Protein AF-A0A9Q0X811-F1 (afdb_monomer)

Organism: NCBI:txid171643

Secondary structure (DSSP, 8-state):
--------------------EEE-TTT--EEETT-SB-TTT--BSSPP-HHHHHHHHHHHTEEEPTTT--EEETT-SS-TTT-PPPP--TT--PPP-STT-PPPP----

Sequence (109 aa):
MPTIVAQCHTHSSGSMAAVREWSCTRCTFLNPVGQRQCSICEAPRQKPDLNHILRLSVEEQKWACARCTFRNFLGKEACEVCGFTPEPGPGGSPMPIINGVLPKPTTVL

Foldseek 3Di:
DDDDDDDDPDDPPDDDDPQDWDQDPPPRDTHGPVDQADPPPRHGPDDDPPVVVVVVVQQVQWDQDPPPRDTDGNPDQADPPPRDGDDPDPCPPPDPCDPPDDPPPPDDD

pLDDT: mean 75.94, std 21.06, range [39.81, 97.75]

Solvent-accessible surface area (backbone atoms only — not comparable to full-atom values): 7570 Å² total; per-residue (Å²): 137,86,83,85,77,84,78,76,82,74,79,74,90,70,94,60,82,79,73,55,64,45,67,33,92,88,76,58,52,76,34,55,65,89,52,64,44,34,92,86,77,60,48,60,70,64,79,79,62,61,69,60,52,52,55,50,53,60,55,69,43,36,47,64,36,93,86,78,60,53,71,37,53,70,90,59,73,46,35,90,86,78,61,56,55,76,75,94,50,105,72,65,74,77,71,82,73,64,87,82,58,79,80,74,83,79,82,80,131

Radius of gyration: 29.12 Å; Cα contacts (8 Å, |Δi|>4): 84; chains: 1; bounding box: 72×24×88 Å

Mean predicted aligned error: 16.8 Å

InterPro domains:
  IPR001876 Zinc finger, RanBP2-type [PF00641] (20-46)
  IPR001876 Zinc finger, RanBP2-type [PF00641] (62-84)
  IPR001876 Zinc finger, RanBP2-type [PS01358] (22-41)
  IPR001876 Zinc finger, RanBP2-type [PS01358] (63-82)
  IPR001876 Zinc finger, RanBP2-type [PS50199] (12-47)
  IPR001876 Zinc finger, RanBP2-type [SM00547] (20-44)
  IPR001876 Zinc finger, RanBP2-type [SM00547] (61-85)
  IPR036443 Zinc finger, RanBP2-type superfamily [SSF90209] (20-45)
  IPR036443 Zinc finger, RanBP2-type superfamily [SSF90209] (59-84)

Nearest PDB structures (foldseek):
  9dby-assembly1_M  TM=7.934E-01  e=1.685E-01  Homo sapiens
  2ebq-assembly1_A  TM=6.141E-01  e=7.964E-02  Homo sapiens
  7r7j-assembly1_A  TM=6.678E-01  e=1.804E-01  Escherichia coli K-12
  7r7j-assembly2_B  TM=5.862E-01  e=5.368E-01  Escherichia coli K-12

Structure (mmCIF, N/CA/C/O backbone):
data_AF-A0A9Q0X811-F1
#
_entry.id   AF-A0A9Q0X811-F1
#
loop_
_atom_site.group_PDB
_atom_site.id
_atom_site.type_symbol
_atom_site.label_atom_id
_atom_site.label_alt_id
_atom_site.label_comp_id
_atom_site.label_asym_id
_atom_site.label_entity_id
_atom_site.label_seq_id
_atom_site.pdbx_PDB_ins_code
_atom_site.Cartn_x
_atom_site.Cartn_y
_atom_site.Cartn_z
_atom_site.occupancy
_atom_site.B_iso_or_equiv
_atom_site.auth_seq_id
_atom_site.auth_comp_id
_atom_site.auth_asym_id
_atom_site.auth_atom_id
_atom_site.pdbx_PDB_model_num
ATOM 1 N N . MET A 1 1 ? 51.478 11.383 -48.747 1.00 39.81 1 MET A N 1
ATOM 2 C CA . MET A 1 1 ? 50.850 11.415 -47.410 1.00 39.81 1 MET A CA 1
ATOM 3 C C . MET A 1 1 ? 49.340 11.288 -47.592 1.00 39.81 1 MET A C 1
ATOM 5 O O . MET A 1 1 ? 48.730 12.288 -47.945 1.00 39.81 1 MET A O 1
ATOM 9 N N . PRO A 1 2 ? 48.736 10.090 -47.505 1.00 40.62 2 PRO A N 1
ATOM 10 C CA . PRO A 1 2 ? 47.291 9.952 -47.652 1.00 40.62 2 PRO A CA 1
ATOM 11 C C . PRO A 1 2 ? 46.581 10.167 -46.307 1.00 40.62 2 PRO A C 1
ATOM 13 O O . PRO A 1 2 ? 46.946 9.584 -45.288 1.00 40.62 2 PRO A O 1
ATOM 16 N N . THR A 1 3 ? 45.586 11.047 -46.328 1.00 48.88 3 THR A N 1
ATOM 17 C CA . THR A 1 3 ? 44.725 11.440 -45.209 1.00 48.88 3 THR A CA 1
ATOM 18 C C . THR A 1 3 ? 43.808 10.283 -44.804 1.00 48.88 3 THR A C 1
ATOM 20 O O . THR A 1 3 ? 43.086 9.743 -45.640 1.00 48.88 3 THR A O 1
ATOM 23 N N . ILE A 1 4 ? 43.824 9.905 -43.524 1.00 54.72 4 ILE A N 1
ATOM 24 C CA . ILE A 1 4 ? 42.926 8.894 -42.951 1.00 54.72 4 ILE A CA 1
ATOM 25 C C . ILE A 1 4 ? 41.520 9.499 -42.866 1.00 54.72 4 ILE A C 1
ATOM 27 O O . ILE A 1 4 ? 41.292 10.453 -42.124 1.00 54.72 4 ILE A O 1
ATOM 31 N N . VAL A 1 5 ? 40.578 8.948 -43.629 1.00 56.78 5 VAL A N 1
ATOM 32 C CA . VAL A 1 5 ? 39.151 9.259 -43.500 1.00 56.78 5 VAL A CA 1
ATOM 33 C C . VAL A 1 5 ? 38.609 8.408 -42.351 1.00 56.78 5 VAL A C 1
ATOM 35 O O . VAL A 1 5 ? 38.594 7.183 -42.442 1.00 56.78 5 VAL A O 1
ATOM 38 N N . ALA A 1 6 ? 38.205 9.038 -41.247 1.00 54.97 6 ALA A N 1
ATOM 39 C CA . ALA A 1 6 ? 37.526 8.349 -40.155 1.00 54.97 6 ALA A CA 1
ATOM 40 C C . ALA A 1 6 ? 36.118 7.955 -40.623 1.00 54.97 6 ALA A C 1
ATOM 42 O O . ALA A 1 6 ? 35.245 8.803 -40.804 1.00 54.97 6 ALA A O 1
ATOM 43 N N . GLN A 1 7 ? 35.915 6.664 -40.878 1.00 52.88 7 GLN A N 1
ATOM 44 C CA . GLN A 1 7 ? 34.638 6.121 -41.316 1.00 52.88 7 GLN A CA 1
ATOM 45 C C . GLN A 1 7 ? 33.710 5.988 -40.104 1.00 52.88 7 GLN A C 1
ATOM 47 O O . GLN A 1 7 ? 33.838 5.079 -39.287 1.00 52.88 7 GLN A O 1
ATOM 52 N N . CYS A 1 8 ? 32.780 6.931 -39.963 1.00 47.62 8 CYS A N 1
ATOM 53 C CA . CYS A 1 8 ? 31.689 6.848 -39.002 1.00 47.62 8 CYS A CA 1
ATOM 54 C C . CYS A 1 8 ? 30.803 5.664 -39.408 1.00 47.62 8 CYS A C 1
ATOM 56 O O . CYS A 1 8 ? 30.156 5.713 -40.455 1.00 47.62 8 CYS A O 1
ATOM 58 N N . HIS A 1 9 ? 30.776 4.596 -38.612 1.00 50.09 9 HIS A N 1
ATOM 59 C CA . HIS A 1 9 ? 29.840 3.498 -38.826 1.00 50.09 9 HIS A CA 1
ATOM 60 C C . HIS A 1 9 ? 28.413 4.012 -38.610 1.00 50.09 9 HIS A C 1
ATOM 62 O O . HIS A 1 9 ? 27.944 4.167 -37.484 1.00 50.09 9 HIS A O 1
ATOM 68 N N . THR A 1 10 ? 27.722 4.310 -39.708 1.00 48.16 10 THR A N 1
ATOM 69 C CA . THR A 1 10 ? 26.280 4.518 -39.723 1.00 48.16 10 THR A CA 1
ATOM 70 C C . THR A 1 10 ? 25.618 3.189 -39.377 1.00 48.16 10 THR A C 1
ATOM 72 O O . THR A 1 10 ? 25.659 2.231 -40.149 1.00 48.16 10 THR A O 1
ATOM 75 N N . HIS A 1 11 ? 25.032 3.106 -38.181 1.00 54.94 11 HIS A N 1
ATOM 76 C CA . HIS A 1 11 ? 24.183 1.979 -37.818 1.00 54.94 11 HIS A CA 1
ATOM 77 C C . HIS A 1 11 ? 22.999 1.942 -38.787 1.00 54.94 11 HIS A C 1
ATOM 79 O O . HIS A 1 11 ? 22.179 2.857 -38.835 1.00 54.94 11 HIS A O 1
ATOM 85 N N . SER A 1 12 ? 22.978 0.888 -39.600 1.00 50.03 12 SER A N 1
ATOM 86 C CA . SER A 1 12 ? 21.916 0.562 -40.542 1.00 50.03 12 SER A CA 1
ATOM 87 C C . SER A 1 12 ? 20.575 0.537 -39.805 1.00 50.03 12 SER A C 1
ATOM 89 O O . SER A 1 12 ? 20.443 -0.163 -38.799 1.00 50.03 12 SER A O 1
ATOM 91 N N . SER A 1 13 ? 19.593 1.297 -40.296 1.00 59.03 13 SER A N 1
ATOM 92 C CA . SER A 1 13 ? 18.207 1.271 -39.816 1.00 59.03 13 SER A CA 1
ATOM 93 C C . SER A 1 13 ? 17.574 -0.086 -40.127 1.00 59.03 13 SER A C 1
ATOM 95 O O . SER A 1 13 ? 16.863 -0.256 -41.115 1.00 59.03 13 SER A O 1
ATOM 97 N N . GLY A 1 14 ? 17.864 -1.069 -39.278 1.00 43.59 14 GLY A N 1
ATOM 98 C CA . GLY A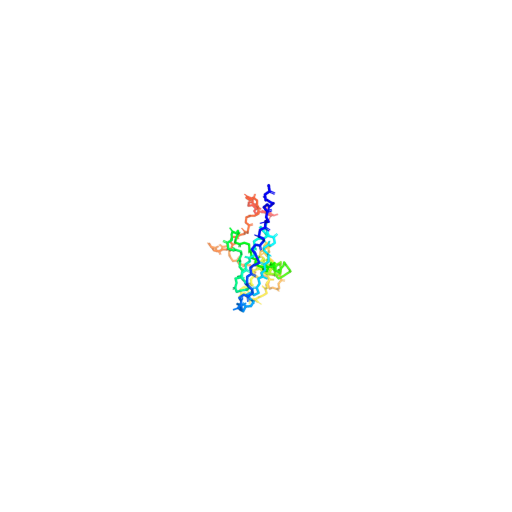 1 14 ? 17.155 -2.334 -39.212 1.00 43.59 14 GLY A CA 1
ATOM 99 C C . GLY A 1 14 ? 15.797 -2.111 -38.558 1.00 43.59 14 GLY A C 1
ATOM 100 O O . GLY A 1 14 ? 15.714 -1.665 -37.416 1.00 43.59 14 GLY A O 1
ATOM 101 N N . SER A 1 15 ? 14.738 -2.413 -39.302 1.00 61.88 15 SER A N 1
ATOM 102 C CA . SER A 1 15 ? 13.358 -2.460 -38.825 1.00 61.88 15 SER A CA 1
ATOM 103 C C . SER A 1 15 ? 13.242 -3.409 -37.626 1.00 61.88 15 SER A C 1
ATOM 105 O O . SER A 1 15 ? 13.142 -4.623 -37.779 1.00 61.88 15 SER A O 1
ATOM 107 N N . MET A 1 16 ? 13.278 -2.857 -36.417 1.00 49.69 16 MET A N 1
ATOM 108 C CA . MET A 1 16 ? 12.883 -3.542 -35.197 1.00 49.69 16 MET A CA 1
ATOM 109 C C . MET A 1 16 ? 11.782 -2.711 -34.573 1.00 49.69 16 MET A C 1
ATOM 111 O O . MET A 1 16 ? 11.989 -1.532 -34.289 1.00 49.69 16 MET A O 1
ATOM 115 N N . ALA A 1 17 ? 10.599 -3.317 -34.434 1.00 52.66 17 ALA A N 1
ATOM 116 C CA . ALA A 1 17 ? 9.454 -2.747 -33.737 1.00 52.66 17 ALA A CA 1
ATOM 117 C C . ALA A 1 17 ? 9.962 -1.942 -32.544 1.00 52.66 17 ALA A C 1
ATOM 119 O O . ALA A 1 17 ? 10.609 -2.526 -31.678 1.00 52.66 17 ALA A O 1
ATOM 120 N N . ALA A 1 18 ? 9.760 -0.619 -32.564 1.00 58.59 18 ALA A N 1
ATOM 121 C CA . ALA A 1 18 ? 10.305 0.279 -31.559 1.00 58.59 18 ALA A CA 1
ATOM 122 C C . ALA A 1 18 ? 9.847 -0.214 -30.187 1.00 58.59 18 ALA A C 1
ATOM 124 O O . ALA A 1 18 ? 8.703 0.018 -29.779 1.00 58.59 18 ALA A O 1
ATOM 125 N N . VAL A 1 19 ? 10.715 -0.965 -29.508 1.00 64.88 19 VAL A N 1
ATOM 126 C CA . VAL A 1 19 ? 10.479 -1.404 -28.146 1.00 64.88 19 VAL A CA 1
ATOM 127 C C . VAL A 1 19 ? 10.456 -0.100 -27.390 1.00 64.88 19 VAL A C 1
ATOM 129 O O . VAL A 1 19 ? 11.471 0.572 -27.265 1.00 64.88 19 VAL A O 1
ATOM 132 N N . ARG A 1 20 ? 9.263 0.350 -27.007 1.00 86.81 20 ARG A N 1
ATOM 133 C CA . ARG A 1 20 ? 9.156 1.572 -26.223 1.00 86.81 20 ARG A CA 1
ATOM 134 C C . ARG A 1 20 ? 9.957 1.322 -24.943 1.00 86.81 20 ARG A C 1
ATOM 136 O O . ARG A 1 20 ? 9.816 0.268 -24.321 1.00 86.81 20 ARG A O 1
ATOM 143 N N . GLU A 1 21 ? 10.799 2.269 -24.564 1.00 94.56 21 GLU A N 1
ATOM 144 C CA . GLU A 1 21 ? 11.659 2.181 -23.382 1.00 94.56 21 GLU A CA 1
ATOM 145 C C . GLU A 1 21 ? 11.299 3.284 -22.383 1.00 94.56 21 GLU A C 1
ATOM 147 O O . GLU A 1 21 ? 10.648 4.275 -22.722 1.00 94.56 21 GLU A O 1
ATOM 152 N N . TRP A 1 22 ? 11.701 3.110 -21.126 1.00 95.25 22 TRP A N 1
ATOM 153 C CA . TRP A 1 22 ? 11.624 4.134 -20.091 1.00 95.25 22 TRP A CA 1
ATOM 154 C C . TRP A 1 22 ? 12.963 4.246 -19.361 1.00 95.25 22 TRP A C 1
ATOM 156 O O . TRP A 1 22 ? 13.592 3.240 -19.036 1.00 95.25 22 TRP A O 1
ATOM 166 N N . SER A 1 23 ? 13.392 5.478 -19.087 1.00 96.19 23 SER A N 1
ATOM 167 C CA . SER A 1 23 ? 14.590 5.731 -18.284 1.00 96.19 23 SER A CA 1
ATOM 168 C C . SER A 1 23 ? 14.267 5.615 -16.798 1.00 96.19 23 SER A C 1
ATOM 170 O O . SER A 1 23 ? 13.299 6.201 -16.303 1.00 96.19 23 SER A O 1
ATOM 172 N N . CYS A 1 24 ? 15.078 4.847 -16.076 1.00 96.38 24 CYS A N 1
ATOM 173 C CA . CYS A 1 24 ? 14.973 4.720 -14.635 1.00 96.38 24 CYS A CA 1
ATOM 174 C C . CYS A 1 24 ? 15.284 6.051 -13.946 1.00 96.38 24 CYS A C 1
ATOM 176 O O . CYS A 1 24 ? 16.378 6.587 -14.068 1.00 96.38 24 CYS A O 1
ATOM 178 N N . THR A 1 25 ? 14.371 6.546 -13.118 1.00 94.69 25 THR A N 1
ATOM 179 C CA . THR A 1 25 ? 14.572 7.810 -12.392 1.00 94.69 25 THR A CA 1
ATOM 180 C C . THR A 1 25 ? 15.670 7.748 -11.326 1.00 94.69 25 THR A C 1
ATOM 182 O O . THR A 1 25 ? 16.156 8.796 -10.914 1.00 94.69 25 THR A O 1
ATOM 185 N N . ARG A 1 26 ? 16.074 6.548 -10.872 1.00 96.06 26 ARG A N 1
ATOM 186 C CA . ARG A 1 26 ? 17.150 6.368 -9.877 1.00 96.06 26 ARG A CA 1
ATOM 187 C C . ARG A 1 26 ? 18.544 6.243 -10.488 1.00 96.06 26 ARG A C 1
ATOM 189 O O . ARG A 1 26 ? 19.486 6.778 -9.923 1.00 96.06 26 ARG A O 1
ATOM 196 N N . CYS A 1 27 ? 18.682 5.506 -11.590 1.00 97.00 27 CYS A N 1
ATOM 197 C CA . CYS A 1 27 ? 19.991 5.149 -12.163 1.00 97.00 27 CYS A CA 1
ATOM 198 C C . CYS A 1 27 ? 20.108 5.398 -13.673 1.00 97.00 27 CYS A C 1
ATOM 200 O O . CYS A 1 27 ? 21.055 4.924 -14.284 1.00 97.00 27 CYS A O 1
ATOM 202 N N . THR A 1 28 ? 19.115 6.064 -14.272 1.00 96.00 28 THR A N 1
ATOM 203 C CA . THR A 1 28 ? 19.003 6.457 -15.692 1.00 96.00 28 THR A CA 1
ATOM 204 C C . THR A 1 28 ? 18.984 5.337 -16.736 1.00 96.00 28 THR A C 1
ATOM 206 O O . THR A 1 28 ? 18.656 5.611 -17.892 1.00 96.00 28 THR A O 1
ATOM 209 N N . PHE A 1 29 ? 19.203 4.078 -16.342 1.00 97.25 29 PHE A N 1
ATOM 210 C CA . PHE A 1 29 ? 19.150 2.912 -17.230 1.00 97.25 29 PHE A CA 1
ATOM 211 C C . PHE A 1 29 ? 17.831 2.820 -18.017 1.00 97.25 29 PHE A C 1
ATOM 213 O O . PHE A 1 29 ? 16.748 2.999 -17.447 1.00 97.25 29 PHE A O 1
ATOM 220 N N . LEU A 1 30 ? 17.925 2.530 -19.317 1.00 96.94 30 LEU A N 1
ATOM 221 C CA . LEU A 1 30 ? 16.779 2.350 -20.208 1.00 96.94 30 LEU A CA 1
ATOM 222 C C . LEU A 1 30 ? 16.231 0.930 -20.074 1.00 96.94 30 LEU A C 1
ATOM 224 O O . LEU A 1 30 ? 16.945 -0.048 -20.267 1.00 96.94 30 LEU A O 1
ATOM 228 N N . ASN A 1 31 ? 14.956 0.820 -19.716 1.00 96.06 31 ASN A N 1
ATOM 229 C CA . ASN A 1 31 ? 14.272 -0.451 -19.522 1.00 96.06 31 ASN A CA 1
ATOM 230 C C . ASN A 1 31 ? 13.126 -0.591 -20.538 1.00 96.06 31 ASN A C 1
ATOM 232 O O . ASN A 1 31 ? 12.427 0.392 -20.803 1.00 96.06 31 ASN A O 1
ATOM 236 N N . PRO A 1 32 ? 12.840 -1.799 -21.050 1.00 95.88 32 PRO A N 1
ATOM 237 C CA . PRO A 1 32 ? 11.666 -2.046 -21.887 1.00 95.88 32 PRO A CA 1
ATOM 238 C C . PRO A 1 32 ? 10.350 -1.686 -21.175 1.00 95.88 32 PRO A C 1
ATOM 240 O O . PRO A 1 32 ? 10.195 -1.933 -19.977 1.00 95.88 32 PRO A O 1
ATOM 243 N N . VAL A 1 33 ? 9.342 -1.179 -21.900 1.00 91.69 33 VAL A N 1
ATOM 244 C CA . VAL A 1 33 ? 8.026 -0.818 -21.317 1.00 91.69 33 VAL A CA 1
ATOM 245 C C . VAL A 1 33 ? 7.280 -1.977 -20.656 1.00 91.69 33 VAL A C 1
ATOM 247 O O . VAL A 1 33 ? 6.420 -1.720 -19.814 1.00 91.69 33 VAL A O 1
ATOM 250 N N . GLY A 1 34 ? 7.589 -3.227 -21.012 1.00 92.38 34 GLY A N 1
ATOM 251 C CA . GLY A 1 34 ? 7.018 -4.412 -20.366 1.00 92.38 34 GLY A CA 1
ATOM 252 C C . GLY A 1 34 ? 7.513 -4.621 -18.931 1.00 92.38 34 GLY A C 1
ATOM 253 O O . GLY A 1 34 ? 6.854 -5.298 -18.145 1.00 92.38 34 GLY A O 1
ATOM 254 N N . GLN A 1 35 ? 8.644 -4.013 -18.561 1.00 94.62 35 GLN A N 1
ATOM 255 C CA . GLN A 1 35 ? 9.198 -4.122 -17.218 1.00 94.62 35 GLN A CA 1
ATOM 256 C C . GLN A 1 35 ? 8.562 -3.099 -16.270 1.00 94.62 35 GLN A C 1
ATOM 258 O O . GLN A 1 35 ? 8.430 -1.912 -16.582 1.00 94.62 35 GLN A O 1
ATOM 263 N N . ARG A 1 36 ? 8.182 -3.574 -15.079 1.00 95.00 36 ARG A N 1
ATOM 264 C CA . ARG A 1 36 ? 7.613 -2.744 -14.001 1.00 95.00 36 ARG A CA 1
ATOM 265 C C . ARG A 1 36 ? 8.669 -2.177 -13.052 1.00 95.00 36 ARG A C 1
ATOM 267 O O . ARG A 1 36 ? 8.356 -1.262 -12.297 1.00 95.00 36 ARG A O 1
ATOM 274 N N . GLN A 1 37 ? 9.892 -2.693 -13.111 1.00 97.25 37 GLN A N 1
ATOM 275 C CA . GLN A 1 37 ? 11.021 -2.282 -12.284 1.00 97.25 37 GLN A CA 1
ATOM 276 C C . GLN A 1 37 ? 12.300 -2.219 -13.116 1.00 97.25 37 GLN A C 1
ATOM 278 O O . GLN A 1 37 ? 12.370 -2.825 -14.184 1.00 97.25 37 GLN A O 1
ATOM 283 N N . CYS A 1 38 ? 13.289 -1.470 -12.640 1.00 97.31 38 CYS A N 1
ATOM 284 C CA . CYS A 1 38 ? 14.579 -1.344 -13.301 1.00 97.31 38 CYS A CA 1
ATOM 285 C C . CYS A 1 38 ? 15.375 -2.652 -13.206 1.00 97.31 38 CYS A C 1
ATOM 287 O O . CYS A 1 38 ? 15.525 -3.191 -12.116 1.00 97.31 38 CYS A O 1
ATOM 289 N N . SER A 1 39 ? 15.957 -3.112 -14.313 1.00 97.50 39 SER A N 1
ATOM 290 C CA . SER A 1 39 ? 16.800 -4.317 -14.343 1.00 97.50 39 SER A CA 1
ATOM 291 C C . SER A 1 39 ? 18.123 -4.172 -13.575 1.00 97.50 39 SER A C 1
ATOM 293 O O . SER A 1 39 ? 18.736 -5.177 -13.242 1.00 97.50 39 SER A O 1
ATOM 295 N N . ILE A 1 40 ? 18.578 -2.940 -13.306 1.00 97.75 40 ILE A N 1
ATOM 296 C CA . ILE A 1 40 ? 19.875 -2.672 -12.655 1.00 97.75 40 ILE A CA 1
ATOM 297 C C . ILE A 1 40 ? 19.741 -2.402 -11.155 1.00 97.75 40 ILE A C 1
ATOM 299 O O . ILE A 1 40 ? 20.530 -2.900 -10.363 1.00 97.75 40 ILE A O 1
ATOM 303 N N . CYS A 1 41 ? 18.775 -1.571 -10.760 1.00 97.50 41 CYS A N 1
ATOM 304 C CA . CYS A 1 41 ? 18.628 -1.125 -9.366 1.00 97.50 41 CYS A CA 1
ATOM 305 C C . CYS A 1 41 ? 17.257 -1.434 -8.761 1.00 97.50 41 CYS A C 1
ATOM 307 O O . CYS A 1 41 ? 16.940 -0.912 -7.692 1.00 97.50 41 CYS A O 1
ATOM 309 N N . GLU A 1 42 ? 16.417 -2.177 -9.490 1.00 97.25 42 GLU A N 1
ATOM 310 C CA . GLU A 1 42 ? 15.106 -2.670 -9.040 1.00 97.25 42 GLU A CA 1
ATOM 311 C C . GLU A 1 42 ? 14.096 -1.571 -8.673 1.00 97.25 42 GLU A C 1
ATOM 313 O O . GLU A 1 42 ? 13.001 -1.838 -8.187 1.00 97.25 42 GLU A O 1
ATOM 318 N N . ALA A 1 43 ? 14.416 -0.308 -8.970 1.00 96.06 43 ALA A N 1
ATOM 319 C CA . ALA A 1 43 ? 13.518 0.813 -8.744 1.00 96.06 43 ALA A CA 1
ATOM 320 C C . ALA A 1 43 ? 12.205 0.618 -9.518 1.00 96.06 43 ALA A C 1
ATOM 322 O O . ALA A 1 43 ? 12.261 0.344 -10.725 1.00 96.06 43 ALA A O 1
ATOM 323 N N . PRO A 1 44 ? 11.034 0.813 -8.889 1.00 95.19 44 PRO A N 1
ATOM 324 C CA . PRO A 1 44 ? 9.766 0.704 -9.586 1.00 95.19 44 PRO A CA 1
ATOM 325 C C . PRO A 1 44 ? 9.658 1.792 -10.654 1.00 95.19 44 PRO A C 1
ATOM 327 O O . PRO A 1 44 ? 10.085 2.934 -10.470 1.00 95.19 44 PRO A O 1
ATOM 330 N N . ARG A 1 45 ? 9.051 1.437 -11.786 1.00 94.56 45 ARG A N 1
ATOM 331 C CA . ARG A 1 45 ? 8.784 2.370 -12.883 1.00 94.56 45 ARG A CA 1
ATOM 332 C C . ARG A 1 45 ? 7.817 3.471 -12.464 1.00 94.56 45 ARG A C 1
ATOM 334 O O . ARG A 1 45 ? 7.968 4.624 -12.861 1.00 94.56 45 ARG A O 1
ATOM 341 N N . GLN A 1 46 ? 6.785 3.090 -11.719 1.00 90.12 46 GLN A N 1
ATOM 342 C CA . GLN A 1 46 ? 5.736 3.991 -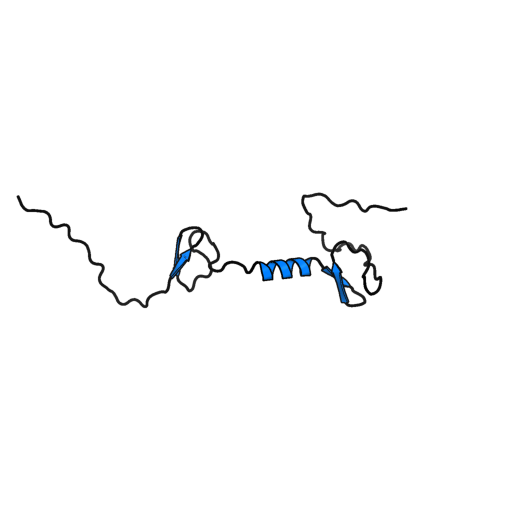11.265 1.00 90.12 46 GLN A CA 1
ATOM 343 C C . GLN A 1 46 ? 6.042 4.434 -9.842 1.00 90.12 46 GLN A C 1
ATOM 345 O O . GLN A 1 46 ? 6.424 3.623 -8.998 1.00 90.12 46 GLN A O 1
ATOM 350 N N . LYS A 1 47 ? 5.866 5.730 -9.579 1.00 84.25 47 LYS A N 1
ATOM 351 C CA . LYS A 1 47 ? 5.919 6.236 -8.211 1.00 84.25 47 LYS A CA 1
ATOM 352 C C . LYS A 1 47 ? 4.711 5.682 -7.449 1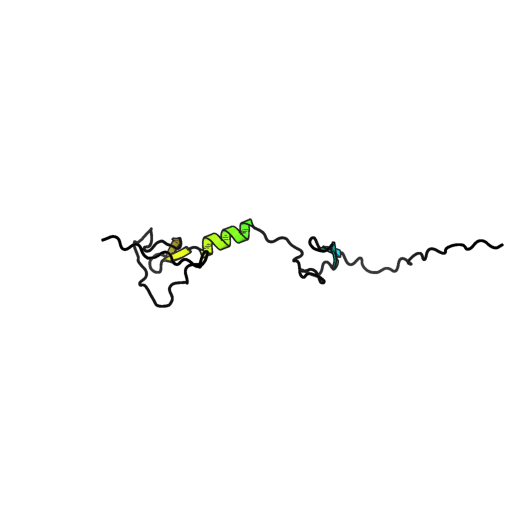.00 84.25 47 LYS A C 1
ATOM 354 O O . LYS A 1 47 ? 3.615 5.689 -8.011 1.00 84.25 47 LYS A O 1
ATOM 359 N N . PRO A 1 48 ? 4.891 5.221 -6.205 1.00 84.38 48 PRO A N 1
ATOM 360 C CA . PRO A 1 48 ? 3.760 4.853 -5.371 1.00 84.38 48 PRO A CA 1
ATOM 361 C C . PRO A 1 48 ? 2.830 6.058 -5.179 1.00 84.38 48 PRO A C 1
ATOM 363 O O . PRO A 1 48 ? 3.299 7.183 -4.989 1.00 84.38 48 PRO A O 1
ATOM 366 N N . ASP A 1 49 ? 1.517 5.825 -5.220 1.00 88.62 49 ASP A N 1
ATOM 367 C CA . ASP A 1 49 ? 0.535 6.849 -4.866 1.00 88.62 49 ASP A CA 1
ATOM 368 C C . ASP A 1 49 ? 0.553 7.054 -3.347 1.00 88.62 49 ASP A C 1
ATOM 370 O O . ASP A 1 49 ? -0.010 6.271 -2.577 1.00 88.62 49 ASP A O 1
ATOM 374 N N . LEU A 1 50 ? 1.229 8.120 -2.917 1.00 90.00 50 LEU A N 1
ATOM 375 C CA . LEU A 1 50 ? 1.380 8.445 -1.503 1.00 90.00 50 LEU A CA 1
ATOM 376 C C . LEU A 1 50 ? 0.035 8.726 -0.827 1.00 90.00 50 LEU A C 1
ATOM 378 O O . LEU A 1 50 ? -0.131 8.367 0.333 1.00 90.00 50 LEU A O 1
ATOM 382 N N . ASN A 1 51 ? -0.942 9.309 -1.531 1.00 88.44 51 ASN A N 1
ATOM 383 C CA . ASN A 1 51 ? -2.261 9.552 -0.945 1.00 88.44 51 ASN A CA 1
ATOM 384 C C . ASN A 1 51 ? -2.984 8.237 -0.675 1.00 88.44 51 ASN A C 1
ATOM 3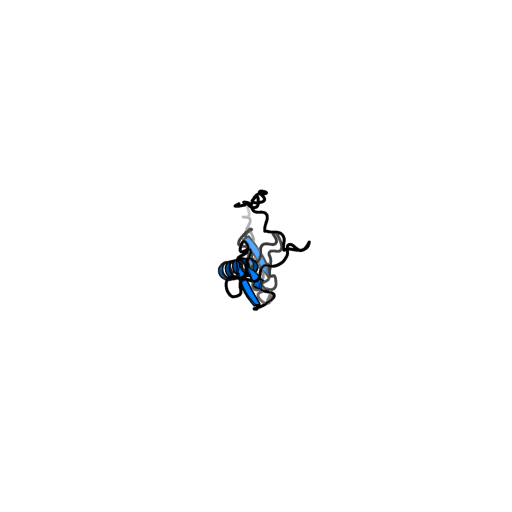86 O O . ASN A 1 51 ? -3.594 8.071 0.380 1.00 88.44 51 ASN A O 1
ATOM 390 N N . HIS A 1 52 ? -2.900 7.291 -1.610 1.00 87.12 52 HIS A N 1
ATOM 391 C CA . HIS A 1 52 ? -3.470 5.967 -1.410 1.00 87.12 52 HIS A CA 1
ATOM 392 C C . HIS A 1 52 ? -2.820 5.249 -0.221 1.00 87.12 52 HIS A C 1
ATOM 394 O O . HIS A 1 52 ? -3.531 4.760 0.655 1.00 87.12 52 HIS A O 1
ATOM 400 N N . ILE A 1 53 ? -1.486 5.258 -0.141 1.00 88.50 53 ILE A N 1
ATOM 401 C CA . ILE A 1 53 ? -0.742 4.636 0.963 1.00 88.50 53 ILE A CA 1
ATOM 402 C C . ILE A 1 53 ? -1.126 5.259 2.303 1.00 88.50 53 ILE A C 1
ATOM 404 O O . ILE A 1 53 ? -1.459 4.530 3.229 1.00 88.50 53 ILE A O 1
ATOM 408 N N . LEU A 1 54 ? -1.151 6.589 2.404 1.00 87.38 54 LEU A N 1
ATOM 409 C CA . LEU A 1 54 ? -1.525 7.276 3.641 1.00 87.38 54 LEU A CA 1
ATOM 410 C C . LEU A 1 54 ? -2.942 6.908 4.092 1.00 87.38 54 LEU A C 1
ATOM 412 O O . LEU A 1 54 ? -3.170 6.675 5.277 1.00 87.38 54 LEU A O 1
ATOM 416 N N . ARG A 1 55 ? -3.894 6.807 3.155 1.00 86.75 55 ARG A N 1
ATOM 417 C CA . ARG A 1 55 ? -5.261 6.371 3.471 1.00 86.75 55 ARG A CA 1
ATOM 418 C C . ARG A 1 55 ? -5.295 4.941 4.003 1.00 86.75 55 ARG A C 1
ATOM 420 O O . ARG A 1 55 ? -6.006 4.695 4.972 1.00 86.75 55 ARG A O 1
ATOM 427 N N . LEU A 1 56 ? -4.533 4.026 3.400 1.00 84.44 56 LEU A N 1
ATOM 428 C CA . LEU A 1 56 ? -4.411 2.651 3.890 1.00 84.44 56 LEU A CA 1
ATOM 429 C C . LEU A 1 56 ? -3.777 2.609 5.284 1.00 84.44 56 LEU A C 1
ATOM 431 O O . LEU A 1 56 ? -4.317 1.947 6.162 1.00 84.44 56 LEU A O 1
ATOM 435 N N . SER A 1 57 ? -2.707 3.373 5.522 1.00 85.81 57 SER A N 1
ATOM 436 C CA . SER A 1 57 ? -2.051 3.452 6.832 1.00 85.81 57 SER A CA 1
ATOM 437 C C . SER A 1 57 ? -3.001 3.925 7.934 1.00 85.81 57 SER A C 1
ATOM 439 O O . SER A 1 57 ? -3.020 3.345 9.014 1.00 85.81 57 SER A O 1
ATOM 441 N N . VAL A 1 58 ? -3.827 4.941 7.668 1.00 85.06 58 VAL A N 1
ATOM 442 C CA . VAL A 1 58 ? -4.823 5.433 8.638 1.00 85.06 58 VAL A CA 1
ATOM 443 C C . VAL A 1 58 ? -5.920 4.399 8.904 1.00 85.06 58 VAL A C 1
ATOM 445 O O . VAL A 1 58 ? -6.436 4.317 10.017 1.00 85.06 58 VAL A O 1
ATOM 448 N N . GLU A 1 59 ? -6.310 3.618 7.900 1.00 81.69 59 GLU A N 1
ATOM 449 C CA . GLU A 1 59 ? -7.323 2.575 8.070 1.00 81.69 59 GLU A CA 1
ATOM 450 C C . GLU A 1 59 ? -6.777 1.352 8.824 1.00 81.69 59 GLU A C 1
ATOM 452 O O . GLU A 1 59 ? -7.496 0.766 9.631 1.00 81.69 59 GLU A O 1
ATOM 457 N N . GLU A 1 60 ? -5.499 1.013 8.627 1.00 83.44 60 GLU A N 1
ATOM 458 C CA . GLU A 1 60 ? -4.779 -0.024 9.382 1.00 83.44 60 GLU A CA 1
ATOM 459 C C . GLU A 1 60 ? -4.584 0.366 10.857 1.00 83.44 60 GLU A C 1
ATOM 461 O O . GLU A 1 60 ? -4.557 -0.485 11.743 1.00 83.44 60 GLU A O 1
ATOM 466 N N . GLN A 1 61 ? -4.566 1.669 11.150 1.00 87.19 61 GLN A N 1
ATOM 467 C CA . GLN A 1 61 ? -4.563 2.220 12.506 1.00 87.19 61 GLN A CA 1
ATOM 468 C C . GLN A 1 61 ? -5.933 2.172 13.200 1.00 87.19 61 GLN A C 1
ATOM 470 O O . GLN A 1 61 ? -6.159 2.914 14.160 1.00 87.19 61 GLN A O 1
ATOM 475 N N . LYS A 1 62 ? -6.861 1.318 12.754 1.00 90.44 62 LYS A N 1
ATOM 476 C CA . LYS A 1 62 ? -8.172 1.156 13.386 1.00 90.44 62 LYS A CA 1
ATOM 477 C C . LYS A 1 62 ? -8.514 -0.304 13.644 1.00 90.44 62 LYS A C 1
ATOM 479 O O . LYS A 1 62 ? -8.321 -1.165 12.790 1.00 90.44 62 LYS A O 1
ATOM 484 N N . TRP A 1 63 ? -9.136 -0.570 14.787 1.00 91.50 63 TRP A N 1
ATOM 485 C CA . TRP A 1 63 ? -9.733 -1.866 15.097 1.00 91.50 63 TRP A CA 1
ATOM 486 C C . TRP A 1 63 ? -11.249 -1.813 14.901 1.00 91.50 63 TRP A C 1
ATOM 488 O O . TRP A 1 63 ? -11.911 -0.841 15.272 1.00 91.50 63 TRP A O 1
ATOM 498 N N . ALA A 1 64 ? -11.810 -2.860 14.297 1.00 93.31 64 ALA A N 1
ATOM 499 C CA . ALA A 1 64 ? -13.252 -2.996 14.143 1.00 93.31 64 ALA A CA 1
ATOM 500 C C . ALA A 1 64 ? -13.868 -3.512 15.448 1.00 93.31 64 ALA A C 1
ATOM 502 O O . ALA A 1 64 ? -13.444 -4.532 15.989 1.00 93.31 64 ALA A O 1
ATOM 503 N N . CYS A 1 65 ? -14.883 -2.818 15.953 1.00 93.56 65 CYS A N 1
ATOM 504 C CA . CYS A 1 65 ? -15.590 -3.238 17.149 1.00 93.56 65 CYS A CA 1
ATOM 505 C C . CYS A 1 65 ? -16.314 -4.566 16.919 1.00 93.56 65 CYS A C 1
ATOM 507 O O . CYS A 1 65 ? -17.180 -4.656 16.054 1.00 93.56 65 CYS A O 1
ATOM 509 N N . ALA A 1 66 ? -16.033 -5.573 17.747 1.00 91.94 66 ALA A N 1
ATOM 510 C CA . ALA A 1 66 ? -16.677 -6.882 17.643 1.00 91.94 66 ALA A CA 1
ATOM 511 C C . ALA A 1 66 ? -18.203 -6.844 17.873 1.00 91.94 66 ALA A C 1
ATOM 513 O O . ALA A 1 66 ? -18.904 -7.765 17.466 1.00 91.94 66 ALA A O 1
ATOM 514 N N . ARG A 1 67 ? -18.730 -5.787 18.512 1.00 94.38 67 ARG A N 1
ATOM 515 C CA . ARG A 1 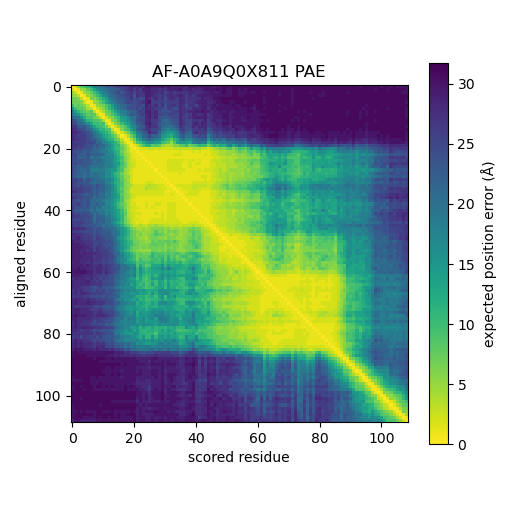67 ? -20.163 -5.642 18.815 1.00 94.38 67 ARG A CA 1
ATOM 516 C C . ARG A 1 67 ? -20.932 -4.850 17.762 1.00 94.38 67 ARG A C 1
ATOM 518 O O . ARG A 1 67 ? -22.016 -5.261 17.369 1.00 94.38 67 ARG A O 1
ATOM 525 N N . CYS A 1 68 ? -20.407 -3.700 17.340 1.00 95.44 68 CYS A N 1
ATOM 526 C CA . CYS A 1 68 ? -21.119 -2.790 16.437 1.00 95.44 68 CYS A CA 1
ATOM 527 C C . CYS A 1 68 ? -20.386 -2.516 15.120 1.00 95.44 68 CYS A C 1
ATOM 529 O O . CYS A 1 68 ? -20.847 -1.695 14.335 1.00 95.44 68 CYS A O 1
ATOM 531 N N . THR A 1 69 ? -19.246 -3.167 14.870 1.00 94.38 69 THR A N 1
ATOM 532 C CA . THR A 1 69 ? -18.390 -3.029 13.672 1.00 94.38 69 THR A CA 1
ATOM 533 C C . THR A 1 69 ? -17.764 -1.651 13.443 1.00 94.38 69 THR A C 1
ATOM 535 O O . THR A 1 69 ? -16.955 -1.490 12.531 1.00 94.38 69 THR A O 1
ATOM 538 N N . PHE A 1 70 ? -18.061 -0.668 14.298 1.00 94.81 70 PHE A N 1
ATOM 539 C CA . PHE A 1 70 ? -17.448 0.652 14.229 1.00 94.81 70 PHE A CA 1
ATOM 540 C C . PHE A 1 70 ? -15.924 0.561 14.359 1.00 94.81 70 PHE A C 1
ATOM 542 O O . PHE A 1 70 ? -15.411 -0.178 15.201 1.00 94.81 70 PHE A O 1
ATOM 549 N N . ARG A 1 71 ? -15.202 1.318 13.530 1.00 92.75 71 ARG A N 1
ATOM 550 C CA . ARG A 1 71 ? -13.739 1.313 13.499 1.00 92.75 71 ARG A CA 1
ATOM 551 C C . ARG A 1 71 ? -13.177 2.413 14.386 1.00 92.75 71 ARG A C 1
ATOM 553 O O . ARG A 1 71 ? -13.239 3.583 14.023 1.00 92.75 71 ARG A O 1
ATOM 560 N N . ASN A 1 72 ? -12.609 2.024 15.521 1.00 92.50 72 ASN A N 1
ATOM 561 C CA . ASN A 1 72 ? -11.982 2.946 16.466 1.00 92.50 72 ASN A CA 1
ATOM 562 C C . ASN A 1 72 ? -10.485 3.033 16.178 1.00 92.50 72 ASN A C 1
ATOM 564 O O . ASN A 1 72 ? -9.880 2.036 15.787 1.00 92.50 72 ASN A O 1
ATOM 568 N N . PHE A 1 73 ? -9.880 4.194 16.413 1.00 91.25 73 PHE A N 1
ATOM 569 C CA . PHE A 1 73 ? -8.429 4.341 16.308 1.00 91.25 73 PHE A CA 1
ATOM 570 C C . PHE A 1 73 ? -7.690 3.462 17.332 1.00 91.25 73 PHE A C 1
ATOM 572 O O . PHE A 1 73 ? -8.156 3.262 18.459 1.00 91.25 73 PHE A O 1
ATOM 579 N N . LEU A 1 74 ? -6.515 2.957 16.948 1.00 85.81 74 LEU A N 1
ATOM 580 C CA . LEU A 1 74 ? -5.573 2.322 17.869 1.00 85.81 74 LEU A CA 1
ATOM 581 C C . LEU A 1 74 ? -5.266 3.279 19.033 1.00 85.81 74 LEU A C 1
ATOM 583 O O . LEU A 1 74 ? -5.100 4.482 18.837 1.00 85.81 74 LEU A O 1
ATOM 587 N N . GLY A 1 75 ? -5.228 2.744 20.254 1.00 82.50 75 GLY A N 1
ATOM 588 C CA . GLY A 1 75 ? -5.088 3.524 21.490 1.00 82.50 75 GLY A CA 1
ATOM 589 C C . GLY A 1 75 ? -6.409 3.864 22.190 1.00 82.50 75 GLY A C 1
ATOM 590 O O . GLY A 1 75 ? -6.384 4.288 23.341 1.00 82.50 75 GLY A O 1
ATOM 591 N N . LYS A 1 76 ? -7.569 3.641 21.555 1.00 87.88 76 LYS A N 1
ATOM 592 C CA . LYS A 1 76 ? -8.864 3.632 22.254 1.00 87.88 76 LYS A CA 1
ATOM 593 C C . LYS A 1 76 ? -9.088 2.273 22.918 1.00 87.88 76 LYS A C 1
ATOM 595 O O . LYS A 1 76 ? -9.122 1.260 22.222 1.00 87.88 76 LYS A O 1
ATOM 600 N N . GLU A 1 77 ? -9.286 2.269 24.235 1.00 88.88 77 GLU A N 1
ATOM 601 C CA . GLU A 1 77 ? -9.552 1.049 25.016 1.00 88.88 77 GLU A CA 1
ATOM 602 C C . GLU A 1 77 ? -11.004 0.560 24.880 1.00 88.88 77 GLU A C 1
ATOM 604 O O . GLU A 1 77 ? -11.275 -0.634 24.991 1.00 88.88 77 GLU A O 1
ATOM 609 N N . ALA A 1 78 ? -11.936 1.472 24.590 1.00 93.56 78 ALA A N 1
ATOM 610 C CA . ALA A 1 78 ? -13.357 1.187 24.423 1.00 93.56 78 ALA A CA 1
ATOM 611 C C . ALA A 1 78 ? -13.880 1.730 23.090 1.00 93.56 78 ALA A C 1
ATOM 613 O O . ALA A 1 78 ? -13.385 2.730 22.565 1.00 93.56 78 ALA A O 1
ATOM 614 N N . CYS A 1 79 ? -14.918 1.090 22.553 1.00 95.56 79 CYS A N 1
ATOM 615 C CA . CYS A 1 79 ? -15.592 1.570 21.358 1.00 95.56 79 CYS A CA 1
ATOM 616 C C . CYS A 1 79 ? -16.324 2.891 21.626 1.00 95.56 79 CYS A C 1
ATOM 618 O O . CYS A 1 79 ? -17.166 2.962 22.518 1.00 95.56 79 CYS A O 1
ATOM 620 N N . GLU A 1 80 ? -16.091 3.896 20.786 1.00 95.75 80 GLU A N 1
ATOM 621 C CA . GLU A 1 80 ? -16.672 5.240 20.919 1.00 95.75 80 GLU A CA 1
ATOM 622 C C . GLU A 1 80 ? -18.194 5.263 20.709 1.00 95.75 80 GLU A C 1
ATOM 624 O O . GLU A 1 80 ? -18.872 6.157 21.202 1.00 95.75 80 GLU A O 1
ATOM 629 N N . VAL A 1 81 ? -18.744 4.266 20.007 1.00 97.06 81 VAL A N 1
ATOM 630 C CA . VAL A 1 81 ? -20.183 4.177 19.712 1.00 97.06 81 VAL A CA 1
ATOM 631 C C . VAL A 1 81 ? -20.945 3.365 20.757 1.00 97.06 81 VAL A C 1
ATOM 633 O O . VAL A 1 81 ? -22.039 3.749 21.152 1.00 97.06 81 VAL A O 1
ATOM 636 N N . CYS A 1 82 ? -20.410 2.213 21.175 1.00 95.56 82 CYS A N 1
ATOM 637 C CA . CYS A 1 82 ? -21.154 1.260 22.013 1.00 95.56 82 CYS A CA 1
ATOM 638 C C . CYS A 1 82 ? -20.494 0.937 23.359 1.00 95.56 82 CYS A C 1
ATOM 640 O O . CYS A 1 82 ? -21.016 0.105 24.100 1.00 95.56 82 CYS A O 1
ATOM 642 N N . GLY A 1 83 ? -19.335 1.529 23.659 1.00 94.56 83 GLY A N 1
ATOM 643 C CA . GLY A 1 83 ? -18.600 1.315 24.907 1.00 94.56 83 GLY A CA 1
ATOM 644 C C . GLY A 1 83 ? -17.954 -0.064 25.054 1.00 94.56 83 GLY A C 1
ATOM 645 O O . GLY A 1 83 ? -17.416 -0.362 26.111 1.00 94.56 83 GLY A O 1
ATOM 646 N N . PHE A 1 84 ? -17.998 -0.924 24.028 1.00 94.19 84 PHE A N 1
ATOM 647 C CA . PHE A 1 84 ? -17.383 -2.253 24.089 1.00 94.19 84 PHE A CA 1
ATOM 648 C C . PHE A 1 84 ? -15.864 -2.156 24.262 1.00 94.19 84 PHE A C 1
ATOM 650 O O . PHE A 1 84 ? -15.186 -1.586 23.405 1.00 94.19 84 PHE A O 1
ATOM 657 N N . THR A 1 85 ? -15.351 -2.760 25.329 1.00 91.94 85 THR A N 1
ATOM 658 C CA . THR A 1 85 ? -13.928 -2.964 25.597 1.00 91.94 85 THR A CA 1
ATOM 659 C C . THR A 1 85 ? -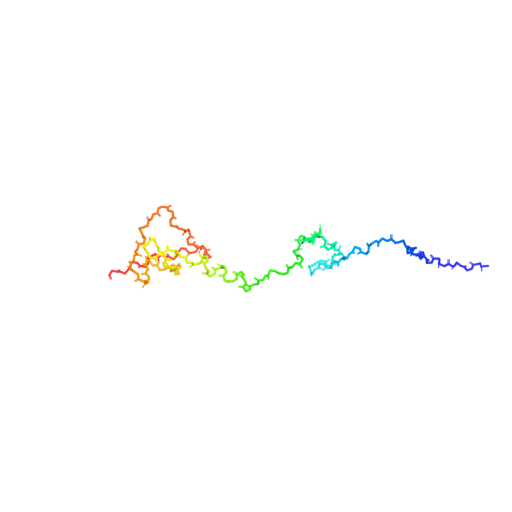13.544 -4.391 25.191 1.00 91.94 85 THR A C 1
ATOM 661 O O . THR A 1 85 ? -14.138 -5.348 25.696 1.00 91.94 85 THR A O 1
ATOM 664 N N . PRO A 1 86 ? -12.592 -4.582 24.263 1.00 80.44 86 PRO A N 1
ATOM 665 C CA . PRO A 1 86 ? -12.020 -5.900 24.020 1.00 80.44 86 PRO A CA 1
ATOM 666 C C . PRO A 1 86 ? -11.297 -6.374 25.288 1.00 80.44 86 PRO A C 1
ATOM 668 O O . PRO A 1 86 ? -10.561 -5.599 25.897 1.00 80.44 86 PRO A O 1
ATOM 671 N N . GLU A 1 87 ? -11.475 -7.632 25.691 1.00 73.25 87 GLU A N 1
ATOM 672 C CA . GLU A 1 87 ? -10.624 -8.200 26.742 1.00 73.25 87 GLU A CA 1
ATOM 673 C C . GLU A 1 87 ? -9.163 -8.235 26.256 1.00 73.25 87 GLU A C 1
ATOM 675 O O . GLU A 1 87 ? -8.937 -8.438 25.055 1.00 73.25 87 GLU A O 1
ATOM 680 N N . PRO A 1 88 ? -8.161 -8.045 27.137 1.00 58.53 88 PRO A N 1
ATOM 681 C CA . PRO A 1 88 ? -6.750 -8.189 26.789 1.00 58.53 88 PRO A CA 1
ATOM 682 C C . PRO A 1 88 ? -6.442 -9.660 26.469 1.00 58.53 88 PRO A C 1
ATOM 684 O O . PRO A 1 88 ? -5.934 -10.420 27.287 1.00 58.53 88 PRO A O 1
ATOM 687 N N . GLY A 1 89 ? -6.806 -10.085 25.263 1.00 50.06 89 GLY A N 1
ATOM 688 C CA . GLY A 1 89 ? -6.502 -11.405 24.746 1.00 50.06 89 GLY A CA 1
ATOM 689 C C . GLY A 1 89 ? -5.029 -11.498 24.330 1.00 50.06 89 GLY A C 1
ATOM 690 O O . GLY A 1 89 ? -4.452 -10.503 23.884 1.00 50.06 89 GLY A O 1
ATOM 691 N N . PRO A 1 90 ? -4.423 -12.696 24.374 1.00 47.47 90 PRO A N 1
ATOM 692 C CA . PRO A 1 90 ? -3.025 -12.948 23.993 1.00 47.47 90 PRO A CA 1
ATOM 693 C C . PRO A 1 90 ? -2.697 -12.723 22.497 1.00 47.47 90 PRO A C 1
ATOM 695 O O . PRO A 1 90 ? -1.637 -13.123 22.029 1.00 47.47 90 PRO A O 1
ATOM 698 N N . GLY A 1 91 ? -3.585 -12.071 21.744 1.00 47.97 91 GLY A N 1
ATOM 699 C CA . GLY A 1 91 ? -3.424 -11.721 20.333 1.00 47.97 91 GLY A CA 1
ATOM 700 C C . GLY A 1 91 ? -3.919 -10.314 19.992 1.00 47.97 91 GLY A C 1
ATOM 701 O O . GLY A 1 91 ? -4.237 -10.060 18.833 1.00 47.97 91 GLY A O 1
ATOM 702 N N . GLY A 1 92 ? -4.021 -9.410 20.977 1.00 45.59 92 GLY A N 1
ATOM 703 C CA . GLY A 1 92 ? -4.228 -7.989 20.702 1.00 45.59 92 GLY A CA 1
ATOM 704 C C . GLY A 1 92 ? -3.127 -7.513 19.760 1.00 45.59 92 GLY A C 1
ATOM 705 O O . GLY A 1 92 ? -1.952 -7.620 20.107 1.00 45.59 92 GLY A O 1
ATOM 706 N N . SER A 1 93 ? -3.512 -7.091 18.550 1.00 51.91 93 SER A N 1
ATOM 707 C CA . SER A 1 93 ? -2.605 -6.649 17.492 1.00 51.91 93 SER A CA 1
ATOM 708 C C . SER A 1 93 ? -1.437 -5.867 18.090 1.00 51.91 93 SER A C 1
ATOM 710 O O . SER A 1 93 ? -1.692 -4.928 18.853 1.00 51.91 93 SER A O 1
ATOM 712 N N . PRO A 1 94 ? -0.178 -6.246 17.800 1.00 46.78 94 PRO A N 1
ATOM 713 C CA . PRO A 1 94 ? 0.960 -5.561 18.377 1.00 46.78 94 PRO A CA 1
ATOM 714 C C . PRO A 1 94 ? 0.834 -4.092 17.995 1.00 46.78 94 PRO A C 1
ATOM 716 O O . PRO A 1 94 ? 0.796 -3.751 16.811 1.00 46.78 94 PRO A O 1
ATOM 719 N N . MET A 1 95 ? 0.706 -3.231 19.006 1.00 49.81 95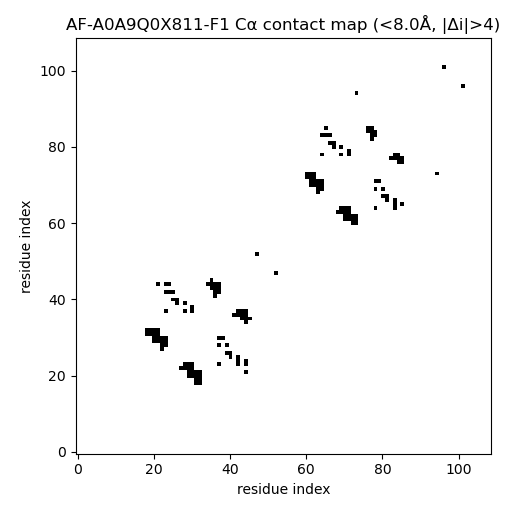 MET A N 1
ATOM 720 C CA . MET A 1 95 ? 0.846 -1.793 18.819 1.00 49.81 95 MET A CA 1
ATOM 721 C C . MET A 1 95 ? 2.104 -1.574 17.975 1.00 49.81 95 MET A C 1
ATOM 723 O O . MET A 1 95 ? 3.135 -2.183 18.289 1.00 49.81 95 MET A O 1
ATOM 727 N N . PRO A 1 96 ? 2.051 -0.769 16.899 1.00 45.31 96 PRO A N 1
ATOM 728 C CA . PRO A 1 96 ? 3.246 -0.484 16.131 1.00 45.31 96 PRO A CA 1
ATOM 729 C C . PRO A 1 96 ? 4.270 0.100 17.101 1.00 45.31 96 PRO A C 1
ATOM 731 O O . PRO A 1 96 ? 4.027 1.122 17.745 1.00 45.31 96 PRO A O 1
ATOM 734 N N . ILE A 1 97 ? 5.389 -0.604 17.261 1.00 50.09 97 ILE A N 1
ATOM 735 C CA . ILE A 1 97 ? 6.504 -0.164 18.090 1.00 50.09 97 ILE A CA 1
ATOM 736 C C . ILE A 1 97 ? 7.079 1.071 17.398 1.00 50.09 97 ILE A C 1
ATOM 738 O O . ILE A 1 97 ? 7.908 0.965 16.497 1.00 50.09 97 ILE A O 1
ATOM 742 N N . ILE A 1 98 ? 6.621 2.257 17.789 1.00 52.59 98 ILE A N 1
ATOM 743 C CA . ILE A 1 98 ? 7.262 3.505 17.390 1.00 52.59 98 ILE A CA 1
ATOM 744 C C . ILE A 1 98 ? 8.458 3.712 18.328 1.00 52.59 98 ILE A C 1
ATOM 746 O O . ILE A 1 98 ? 8.307 3.886 19.534 1.00 52.59 98 ILE A O 1
ATOM 750 N N . ASN A 1 99 ? 9.671 3.609 17.781 1.00 42.97 99 ASN A N 1
ATOM 751 C CA . ASN A 1 99 ? 10.939 3.875 18.475 1.00 42.97 99 ASN A CA 1
ATOM 752 C C . ASN A 1 99 ? 11.195 3.077 19.773 1.00 42.97 99 ASN A C 1
ATOM 754 O O . ASN A 1 99 ? 11.831 3.585 20.692 1.00 42.97 99 ASN A O 1
ATOM 758 N N . GLY A 1 100 ? 10.733 1.826 19.863 1.00 46.59 100 GLY A N 1
ATOM 759 C CA . GLY A 1 100 ? 11.141 0.907 20.938 1.00 46.59 100 GLY A CA 1
ATOM 760 C C . GLY A 1 100 ? 10.606 1.233 22.337 1.00 46.59 100 GLY A C 1
ATOM 761 O O . GLY A 1 100 ? 11.000 0.573 23.296 1.00 46.59 100 GLY A O 1
ATOM 762 N N . VAL A 1 101 ? 9.709 2.212 22.478 1.00 42.50 101 VAL A N 1
ATOM 763 C CA . VAL A 1 101 ? 9.130 2.585 23.773 1.00 42.50 101 VAL A CA 1
ATOM 764 C C . VAL A 1 101 ? 7.683 2.113 23.826 1.00 42.50 101 VAL A C 1
ATOM 766 O O . VAL A 1 101 ? 6.803 2.697 23.201 1.00 42.50 101 VAL A O 1
ATOM 769 N N . LEU A 1 102 ? 7.441 1.050 24.596 1.00 51.28 102 LEU A N 1
ATOM 770 C CA . LEU A 1 102 ? 6.104 0.680 25.051 1.00 51.28 102 LEU A CA 1
ATOM 771 C C . LEU A 1 102 ? 5.575 1.831 25.928 1.00 51.28 102 LEU A C 1
ATOM 773 O O . LEU A 1 102 ? 6.172 2.090 26.980 1.00 51.28 102 LEU A O 1
ATOM 777 N N . PRO A 1 103 ? 4.489 2.528 25.550 1.00 46.47 103 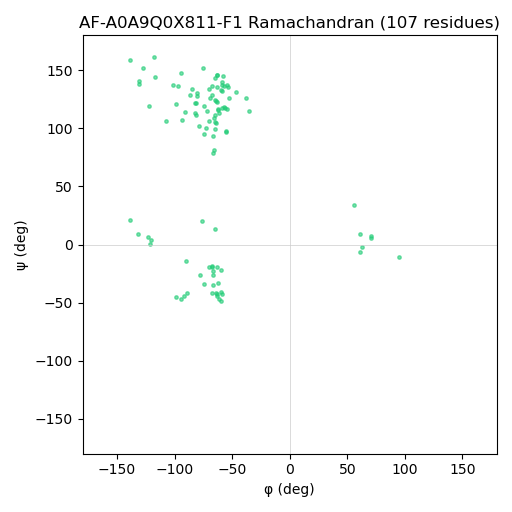PRO A N 1
ATOM 778 C CA . PRO A 1 103 ? 3.834 3.447 26.465 1.00 46.47 103 PRO A CA 1
ATOM 779 C C . PRO A 1 103 ? 3.330 2.608 27.639 1.00 46.47 103 PRO A C 1
ATOM 781 O O . PRO A 1 103 ? 2.526 1.693 27.458 1.00 46.47 103 PRO A O 1
ATOM 784 N N . LYS A 1 104 ? 3.861 2.859 28.838 1.00 42.06 104 LYS A N 1
ATOM 785 C CA . LYS A 1 104 ? 3.352 2.222 30.055 1.00 42.06 104 LYS A CA 1
ATOM 786 C C . LYS A 1 104 ? 1.860 2.551 30.184 1.00 42.06 104 LYS A C 1
ATOM 788 O O . LYS A 1 104 ? 1.510 3.717 29.996 1.00 42.06 104 LYS A O 1
ATOM 793 N N . PRO A 1 105 ? 1.001 1.577 30.531 1.00 48.38 105 PRO A N 1
ATOM 794 C CA . PRO A 1 105 ? -0.375 1.871 30.891 1.00 48.38 105 PRO A CA 1
ATOM 795 C C . PRO A 1 105 ? -0.356 2.820 32.087 1.00 48.38 105 PRO A C 1
ATOM 797 O O . PRO A 1 105 ? 0.189 2.492 33.145 1.00 48.38 105 PRO A O 1
ATOM 800 N N . THR A 1 106 ? -0.889 4.022 31.904 1.00 41.12 106 THR A N 1
ATOM 801 C CA . THR A 1 106 ? -1.088 4.961 33.001 1.00 41.12 106 THR A CA 1
ATOM 802 C C . THR A 1 106 ? -2.274 4.454 33.811 1.00 41.12 106 THR A C 1
ATOM 804 O O . THR A 1 106 ? -3.421 4.714 33.465 1.00 41.12 106 THR A O 1
ATOM 807 N N . THR A 1 107 ? -2.006 3.696 34.873 1.00 47.88 107 THR A N 1
ATOM 808 C CA . THR A 1 107 ? -3.016 3.373 35.884 1.00 47.88 107 THR A CA 1
ATOM 809 C C . THR A 1 107 ? -3.423 4.671 36.574 1.00 47.88 107 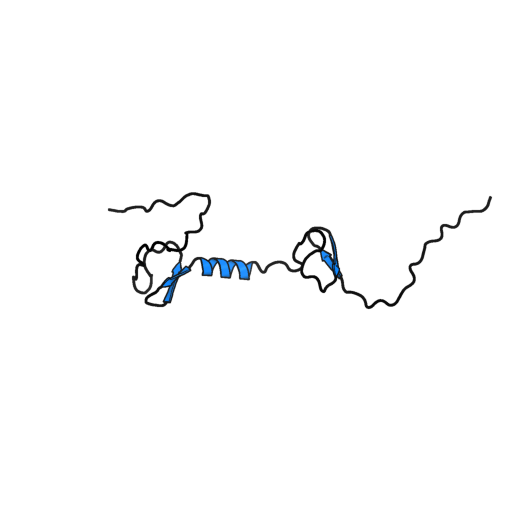THR A C 1
ATOM 811 O O . THR A 1 107 ? -2.658 5.218 37.367 1.00 47.88 107 THR A O 1
ATOM 814 N N . VAL A 1 108 ? -4.609 5.184 36.253 1.00 46.50 108 VAL A N 1
ATOM 815 C CA . VAL A 1 108 ? -5.262 6.235 37.039 1.00 46.50 108 VAL A CA 1
ATOM 816 C C . VAL A 1 108 ? -6.143 5.527 38.071 1.00 46.50 108 VAL A C 1
ATOM 818 O O . VAL A 1 108 ? -7.057 4.798 37.689 1.00 46.50 108 VAL A O 1
ATOM 821 N N . LEU A 1 109 ? -5.785 5.679 39.352 1.00 46.53 109 LEU A N 1
ATOM 822 C CA . LEU A 1 109 ? -6.618 5.344 40.517 1.00 46.53 109 LEU A CA 1
ATOM 823 C C . LEU A 1 109 ? -7.706 6.403 40.718 1.00 46.53 109 LEU A C 1
ATOM 825 O O . LEU A 1 109 ? -7.404 7.591 40.457 1.00 46.53 109 LEU A O 1
#